Protein AF-A0A9E2I6D5-F1 (afdb_monomer)

Radius of gyration: 11.75 Å; Cα contacts (8 Å, |Δi|>4): 107; chains: 1; bounding box: 26×28×29 Å

Solvent-accessible surface area (backbone atoms only — not comparable to full-atom values): 3917 Å² total; per-residue (Å²): 133,87,80,79,81,84,78,89,59,98,59,68,47,76,48,74,42,78,93,76,31,32,37,39,38,37,46,50,85,80,79,78,56,76,47,73,50,75,46,96,82,45,37,35,43,27,17,39,82,93,43,78,37,32,38,38,35,50,57,51,89,80,110

Nearest PDB structures (foldseek):
  6q45-assembly2_J  TM=3.151E-01  e=1.308E+00  Fusobacterium nucleatum subsp. nucleatum ATCC 25586
  5lqy-assembly1_C  TM=2.930E-01  e=2.111E+00  Ogataea angusta
  7njk-assembly1_C  TM=2.549E-01  e=1.565E+00  Mycolicibacterium smegmatis MC2 155
  7njl-assembly1_C  TM=2.659E-01  e=1.661E+00  Mycolicibacterium smegmatis MC2 155
  8dbs-assembly1_A  TM=3.059E-01  e=6.202E+00  Escherichia coli

pLDDT: mean 85.52, std 14.94, range [36.25, 98.19]

Foldseek 3Di:
DDDDDDQPDPDWDWDADPVQRKIKI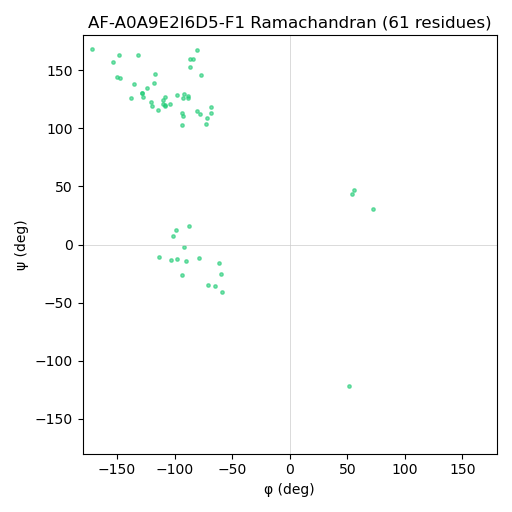FRDPPDDFPDWDADPQQKIFGHRPPDGGIIMHGNNVVD

Sequence (63 aa):
MLNKIQFTGKRFWVDYDEDADVLYISLDRPQKASDSSMTDDGVLLRYRDEQLVGVTILDVSRR

Mean predicted aligned error: 5.34 Å

Structure (mmCIF, N/CA/C/O backbone):
data_AF-A0A9E2I6D5-F1
#
_entry.id   AF-A0A9E2I6D5-F1
#
loop_
_atom_site.group_PDB
_atom_site.id
_atom_site.type_symbol
_atom_site.label_atom_id
_atom_site.label_alt_id
_atom_site.label_comp_id
_atom_site.label_asym_id
_atom_site.label_entity_id
_atom_site.label_seq_id
_atom_site.pdbx_PDB_ins_code
_atom_site.Cartn_x
_atom_site.Cartn_y
_atom_site.Cartn_z
_atom_site.occupancy
_atom_site.B_iso_or_equiv
_atom_site.auth_seq_id
_atom_site.auth_comp_id
_atom_site.auth_asym_id
_atom_site.auth_atom_id
_atom_site.pdbx_PDB_model_num
ATOM 1 N N . MET 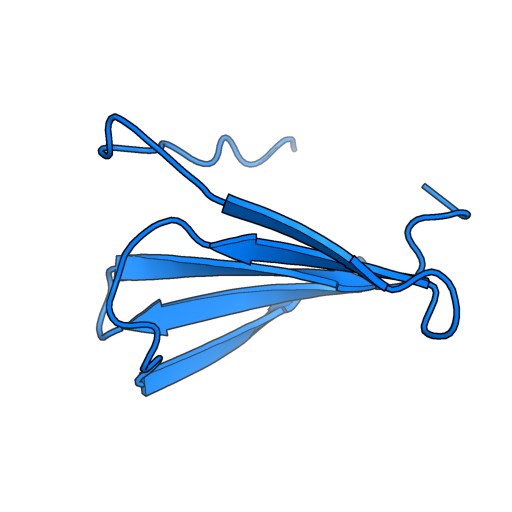A 1 1 ? 4.778 18.009 0.293 1.00 36.25 1 MET A N 1
ATOM 2 C CA . MET A 1 1 ? 4.587 17.687 1.726 1.00 36.25 1 MET A CA 1
ATOM 3 C C . MET A 1 1 ? 4.739 16.183 1.872 1.00 36.25 1 MET A C 1
ATOM 5 O O . MET A 1 1 ? 4.094 15.474 1.117 1.00 36.25 1 MET A O 1
ATOM 9 N N . LEU A 1 2 ? 5.602 15.686 2.762 1.00 39.16 2 LEU A N 1
ATOM 10 C CA . LEU A 1 2 ? 5.639 14.250 3.062 1.00 39.16 2 LEU A CA 1
ATOM 11 C C . LEU A 1 2 ? 4.468 13.920 3.991 1.00 39.16 2 LEU A C 1
ATOM 13 O O . LEU A 1 2 ? 4.459 14.351 5.145 1.00 39.16 2 LEU A O 1
ATOM 17 N N . ASN A 1 3 ? 3.498 13.155 3.496 1.00 51.78 3 ASN A N 1
ATOM 18 C CA . ASN A 1 3 ? 2.454 12.592 4.342 1.00 51.78 3 ASN A CA 1
ATOM 19 C C . ASN A 1 3 ? 3.088 11.487 5.191 1.00 51.78 3 ASN A C 1
ATOM 21 O O . ASN A 1 3 ? 3.481 10.438 4.684 1.00 51.78 3 ASN A O 1
ATOM 25 N N . LYS A 1 4 ? 3.237 11.740 6.495 1.00 57.81 4 LYS A N 1
ATOM 26 C CA . LYS A 1 4 ? 3.661 10.710 7.445 1.00 57.81 4 LYS A CA 1
ATOM 27 C C . LYS A 1 4 ? 2.532 9.693 7.572 1.00 57.81 4 LYS A C 1
ATOM 29 O O . LYS A 1 4 ? 1.475 10.013 8.106 1.00 57.81 4 LYS A O 1
ATOM 34 N N . ILE A 1 5 ? 2.769 8.475 7.103 1.00 63.00 5 ILE A N 1
ATOM 35 C CA . ILE A 1 5 ? 1.877 7.349 7.366 1.00 63.00 5 ILE A CA 1
ATOM 36 C C . ILE A 1 5 ? 2.215 6.830 8.765 1.00 63.00 5 ILE A C 1
ATOM 38 O O . ILE A 1 5 ? 3.335 6.382 9.014 1.00 63.00 5 ILE A O 1
ATOM 42 N N . GLN A 1 6 ? 1.274 6.950 9.702 1.00 59.12 6 GLN A N 1
ATOM 43 C CA . GLN A 1 6 ? 1.457 6.479 11.071 1.00 59.12 6 GLN A CA 1
ATOM 44 C C . GLN A 1 6 ? 0.932 5.049 11.197 1.00 59.12 6 GLN A C 1
ATOM 46 O O . GLN A 1 6 ? -0.270 4.802 11.132 1.00 59.12 6 GLN A O 1
ATOM 51 N N . PHE A 1 7 ? 1.851 4.104 11.376 1.00 63.72 7 PHE A N 1
ATOM 52 C CA . PHE A 1 7 ? 1.527 2.695 11.570 1.00 63.72 7 PHE A CA 1
ATOM 53 C C . PHE A 1 7 ? 1.305 2.403 13.056 1.00 63.72 7 PHE A C 1
ATOM 55 O O . PHE A 1 7 ? 2.148 2.724 13.892 1.00 63.72 7 PHE A O 1
ATOM 62 N N . THR A 1 8 ? 0.172 1.786 13.388 1.00 63.66 8 THR A N 1
ATOM 63 C CA . THR A 1 8 ? -0.176 1.386 14.764 1.00 63.66 8 THR A CA 1
ATOM 64 C C . THR A 1 8 ? 0.136 -0.090 15.051 1.00 63.66 8 THR A C 1
ATOM 66 O O . THR A 1 8 ? 0.156 -0.505 16.209 1.00 63.66 8 THR A O 1
ATOM 69 N N . GLY A 1 9 ? 0.416 -0.890 14.014 1.00 68.06 9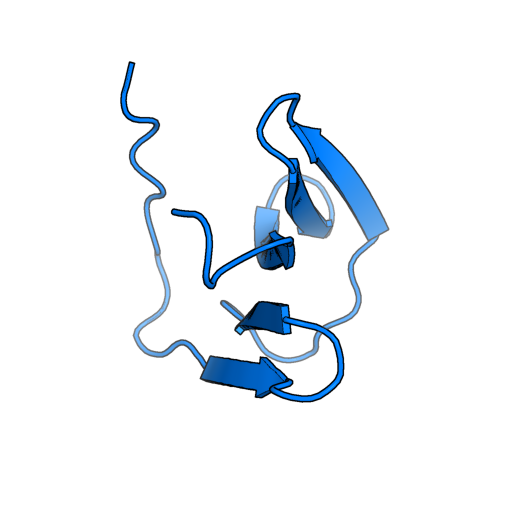 GLY A N 1
ATOM 70 C CA . GLY A 1 9 ? 0.752 -2.312 14.114 1.00 68.06 9 GLY A CA 1
ATOM 71 C C . GLY A 1 9 ? 2.243 -2.585 14.354 1.00 68.06 9 GLY A C 1
ATOM 72 O O . GLY A 1 9 ? 3.111 -1.826 13.934 1.00 68.06 9 GLY A O 1
ATOM 73 N N . LYS A 1 10 ? 2.560 -3.718 15.000 1.00 72.75 10 LYS A N 1
ATOM 74 C CA . LYS A 1 10 ? 3.952 -4.158 15.252 1.00 72.75 10 LYS A CA 1
ATOM 75 C C . LYS A 1 10 ? 4.632 -4.809 14.040 1.00 72.75 10 LYS A C 1
ATOM 77 O O . LYS A 1 10 ? 5.828 -5.085 14.092 1.00 72.75 10 LYS A O 1
ATOM 82 N N . ARG A 1 11 ? 3.873 -5.139 12.992 1.00 80.88 11 ARG A N 1
ATOM 83 C CA . ARG A 1 11 ? 4.353 -5.855 11.806 1.00 80.88 11 ARG A CA 1
ATOM 84 C C . ARG A 1 11 ? 3.582 -5.390 10.579 1.00 80.88 11 ARG A C 1
ATOM 86 O O . ARG A 1 11 ? 2.383 -5.156 10.664 1.00 80.88 11 ARG A O 1
ATOM 93 N N . PHE A 1 12 ? 4.286 -5.314 9.463 1.00 87.19 12 PHE A N 1
ATOM 94 C CA . PHE A 1 12 ? 3.736 -5.123 8.131 1.00 87.19 12 PHE A CA 1
ATOM 95 C C . PHE A 1 12 ? 4.373 -6.154 7.197 1.00 87.19 12 PHE A C 1
ATOM 97 O O . PHE A 1 12 ? 5.386 -6.774 7.537 1.00 87.19 12 PHE A O 1
ATOM 104 N N . TRP A 1 13 ? 3.758 -6.358 6.040 1.00 90.38 13 TRP A N 1
ATOM 105 C CA . TRP A 1 13 ? 4.269 -7.234 4.991 1.00 90.38 13 TRP A CA 1
ATOM 106 C C . TRP A 1 13 ? 4.532 -6.405 3.750 1.00 90.38 13 TRP A C 1
ATOM 108 O O . TRP A 1 13 ? 3.738 -5.526 3.425 1.00 90.38 13 TRP A O 1
ATOM 118 N N . VAL A 1 14 ? 5.640 -6.697 3.085 1.00 93.25 14 VAL A N 1
ATOM 119 C CA . VAL A 1 14 ? 6.036 -6.050 1.841 1.00 93.25 14 VAL A CA 1
ATOM 120 C C . VAL A 1 14 ? 6.234 -7.136 0.804 1.00 93.25 14 VAL A C 1
ATOM 122 O O . VAL A 1 14 ? 6.845 -8.158 1.115 1.00 93.25 14 VAL A O 1
ATOM 125 N N . ASP A 1 15 ? 5.697 -6.911 -0.384 1.00 95.44 15 ASP A N 1
ATOM 126 C CA . ASP A 1 15 ? 5.839 -7.798 -1.530 1.00 95.44 15 ASP A CA 1
ATOM 127 C C . ASP A 1 15 ? 6.079 -6.942 -2.771 1.00 95.44 15 ASP A C 1
ATOM 129 O O . ASP A 1 15 ? 5.332 -5.990 -3.008 1.00 95.44 15 ASP A O 1
ATOM 133 N N . TYR A 1 16 ? 7.151 -7.224 -3.502 1.00 97.25 16 TYR A N 1
ATOM 134 C CA . TYR A 1 16 ? 7.492 -6.512 -4.728 1.00 97.25 16 TYR A CA 1
ATOM 135 C C . TYR A 1 16 ? 7.286 -7.453 -5.907 1.00 97.25 16 TYR A C 1
ATOM 137 O O . TYR A 1 16 ? 7.901 -8.515 -5.968 1.00 97.25 16 TYR A O 1
ATOM 145 N N . ASP A 1 17 ? 6.411 -7.050 -6.817 1.00 97.81 17 ASP A N 1
ATOM 146 C CA . ASP A 1 17 ? 6.169 -7.734 -8.077 1.00 97.81 17 ASP A CA 1
ATOM 147 C C . ASP A 1 17 ? 7.058 -7.090 -9.145 1.00 97.81 17 ASP A C 1
ATOM 149 O O . ASP A 1 17 ? 6.791 -5.977 -9.606 1.00 97.81 17 ASP A O 1
ATOM 153 N N . GLU A 1 18 ? 8.153 -7.778 -9.477 1.00 97.69 18 GLU A N 1
ATOM 15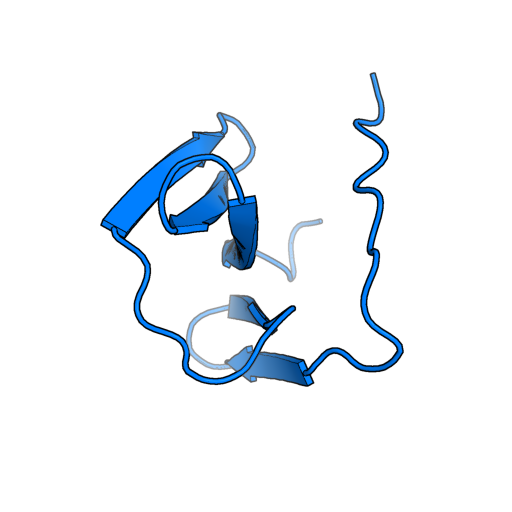4 C CA . GLU A 1 18 ? 9.146 -7.317 -10.452 1.00 97.69 18 GLU A CA 1
ATOM 155 C C . GLU A 1 18 ? 8.569 -7.209 -11.867 1.00 97.69 18 GLU A C 1
ATOM 157 O O . GLU A 1 18 ? 8.927 -6.284 -12.595 1.00 97.69 18 GLU A O 1
ATOM 162 N N . ASP A 1 19 ? 7.659 -8.110 -12.247 1.00 98.19 19 ASP A N 1
ATOM 163 C CA . ASP A 1 19 ? 7.068 -8.133 -13.588 1.00 98.19 19 ASP A CA 1
ATOM 164 C C . ASP A 1 19 ? 6.110 -6.951 -13.790 1.00 98.19 19 ASP A C 1
ATOM 166 O O . ASP A 1 19 ? 6.018 -6.390 -14.885 1.00 98.19 19 ASP A O 1
ATOM 170 N N . ALA A 1 20 ? 5.399 -6.560 -12.728 1.00 97.69 20 ALA A N 1
ATOM 171 C CA . ALA A 1 20 ? 4.468 -5.437 -12.750 1.00 97.69 20 ALA A CA 1
ATOM 172 C C . ALA A 1 20 ? 5.108 -4.081 -12.386 1.00 97.69 20 ALA A C 1
ATOM 174 O O . ALA A 1 20 ? 4.472 -3.051 -12.610 1.00 97.69 20 ALA A O 1
ATOM 175 N N . ASP A 1 21 ? 6.321 -4.064 -11.822 1.00 97.69 21 ASP A N 1
ATOM 176 C CA . ASP A 1 21 ? 6.947 -2.884 -11.199 1.00 97.69 21 ASP A CA 1
ATOM 177 C C . ASP A 1 21 ? 6.062 -2.271 -10.087 1.00 97.69 21 ASP A C 1
ATOM 179 O O . ASP A 1 21 ? 5.817 -1.059 -10.027 1.00 97.69 21 ASP A O 1
ATOM 183 N N . VAL A 1 22 ? 5.532 -3.133 -9.203 1.00 98.00 22 VAL A N 1
ATOM 184 C CA . VAL A 1 22 ? 4.564 -2.761 -8.151 1.00 98.00 22 VAL A CA 1
ATOM 185 C C . VAL A 1 22 ? 4.997 -3.241 -6.765 1.00 98.00 22 VAL A C 1
ATOM 187 O O . VAL A 1 22 ? 5.267 -4.420 -6.555 1.00 98.00 22 VAL A O 1
ATOM 190 N N . LEU A 1 23 ? 4.976 -2.342 -5.774 1.00 96.88 23 LEU A N 1
ATOM 191 C CA . LEU A 1 23 ? 5.224 -2.663 -4.364 1.00 96.88 23 LEU A CA 1
ATOM 192 C C . LEU A 1 23 ? 3.917 -2.675 -3.568 1.00 96.88 23 LEU A C 1
ATOM 194 O O . LEU A 1 23 ? 3.239 -1.653 -3.439 1.00 96.88 23 LEU A O 1
ATOM 198 N N . TYR A 1 24 ? 3.596 -3.810 -2.960 1.00 94.44 24 TYR A N 1
ATOM 199 C CA . TYR A 1 24 ? 2.478 -3.972 -2.040 1.00 94.44 24 TYR A CA 1
ATOM 200 C C . TYR A 1 24 ? 2.969 -3.879 -0.598 1.00 94.44 24 TYR A C 1
ATOM 202 O O . TYR A 1 24 ? 3.868 -4.606 -0.184 1.00 94.44 24 TYR A O 1
ATOM 210 N N . ILE A 1 25 ? 2.334 -3.027 0.201 1.00 92.75 25 ILE A N 1
ATOM 211 C CA . ILE A 1 25 ? 2.560 -2.916 1.640 1.00 92.75 25 ILE A CA 1
ATOM 212 C C . ILE A 1 25 ? 1.244 -3.230 2.347 1.00 92.75 25 ILE A C 1
ATOM 214 O O . ILE A 1 25 ? 0.238 -2.550 2.165 1.00 92.75 25 ILE A O 1
ATOM 218 N N . SER A 1 26 ? 1.239 -4.265 3.175 1.00 90.69 26 SER A N 1
ATOM 219 C CA . SER A 1 26 ? 0.091 -4.702 3.967 1.00 90.69 26 SER A CA 1
ATOM 220 C C . SER A 1 26 ? 0.324 -4.369 5.436 1.00 90.69 26 SER A C 1
ATOM 222 O O . SER A 1 26 ? 1.347 -4.743 6.008 1.00 90.69 26 SER A O 1
ATOM 224 N N . LEU A 1 27 ? -0.631 -3.665 6.048 1.00 86.88 27 LEU A N 1
ATOM 225 C CA . LEU A 1 27 ? -0.509 -3.141 7.416 1.00 86.88 27 LEU A CA 1
ATOM 226 C C . LEU A 1 27 ? -1.296 -3.958 8.442 1.00 86.88 27 LEU A C 1
ATOM 228 O O . LEU A 1 27 ? -1.097 -3.794 9.642 1.00 86.88 27 LEU A O 1
ATOM 232 N N . ASP A 1 28 ? -2.188 -4.827 7.968 1.00 75.94 28 ASP A N 1
ATOM 233 C CA . ASP A 1 28 ? -3.055 -5.652 8.802 1.00 75.94 28 ASP A CA 1
ATOM 234 C C . ASP A 1 28 ? -3.461 -6.955 8.084 1.00 75.94 28 ASP A C 1
ATOM 236 O O . ASP A 1 28 ? -3.453 -7.042 6.852 1.00 75.94 28 ASP A O 1
ATOM 240 N N . ARG A 1 29 ? -3.836 -7.991 8.835 1.00 70.00 29 ARG A N 1
ATOM 241 C CA . ARG A 1 29 ? -4.373 -9.263 8.320 1.00 70.00 29 ARG A CA 1
ATOM 242 C C . ARG A 1 29 ? -5.691 -9.549 9.049 1.00 70.00 29 ARG A C 1
ATOM 244 O O . ARG A 1 29 ? -5.667 -9.621 10.273 1.00 70.00 29 ARG A O 1
ATOM 251 N N . PRO A 1 30 ? -6.818 -9.809 8.351 1.00 61.00 30 PRO A N 1
ATOM 252 C CA . PRO A 1 30 ? -6.988 -10.050 6.908 1.00 61.00 30 PRO A CA 1
ATOM 253 C C . PRO A 1 30 ? -7.026 -8.779 6.036 1.00 61.00 30 PRO A C 1
ATOM 255 O O . PRO A 1 30 ? -7.158 -7.672 6.537 1.00 61.00 30 PRO A O 1
ATOM 258 N N . GLN A 1 31 ? -6.923 -8.943 4.711 1.00 64.12 31 GLN A N 1
ATOM 259 C CA . GLN A 1 31 ? -6.629 -7.890 3.715 1.00 64.12 31 GLN A CA 1
ATOM 260 C C . GLN A 1 31 ? -7.846 -7.310 2.965 1.00 64.12 31 GLN A C 1
ATOM 262 O O . GLN A 1 31 ? -7.676 -6.632 1.950 1.00 64.12 31 GLN A O 1
ATOM 267 N N . LYS A 1 32 ? -9.080 -7.575 3.415 1.00 76.88 32 LYS A N 1
ATOM 268 C CA . LYS A 1 32 ? -10.272 -7.055 2.728 1.00 76.88 32 LYS A CA 1
ATOM 269 C C . LYS A 1 32 ? -10.400 -5.551 2.989 1.00 76.88 32 LYS A C 1
ATOM 271 O O . LYS A 1 32 ? -10.739 -5.161 4.107 1.00 76.88 32 LYS A O 1
ATOM 276 N N . ALA A 1 33 ? -10.051 -4.754 1.987 1.00 84.00 33 ALA A N 1
ATOM 277 C CA . ALA A 1 33 ? -10.348 -3.330 1.930 1.00 84.00 33 ALA A CA 1
ATOM 278 C C . ALA A 1 33 ? -11.825 -3.149 1.545 1.00 84.00 33 ALA A C 1
ATOM 280 O O . ALA A 1 33 ? -12.369 -3.970 0.800 1.00 84.00 33 ALA A O 1
ATOM 281 N N . SER A 1 34 ? -12.467 -2.118 2.080 1.00 90.69 34 SER A N 1
ATOM 282 C CA . SER A 1 34 ? -13.791 -1.659 1.651 1.00 90.69 34 SER A CA 1
ATOM 283 C C . SER A 1 34 ? -13.691 -0.559 0.600 1.00 90.69 34 SER A C 1
ATOM 285 O O . SER A 1 34 ? -14.617 -0.415 -0.189 1.00 90.69 34 SER A O 1
ATOM 287 N N . ASP A 1 35 ? -12.584 0.190 0.590 1.00 93.12 35 ASP A N 1
ATOM 288 C CA . ASP A 1 35 ? -12.388 1.334 -0.294 1.00 93.12 35 ASP A CA 1
ATOM 289 C C . ASP A 1 35 ? -10.909 1.516 -0.679 1.00 93.12 35 ASP A C 1
ATOM 291 O O . ASP A 1 35 ? -9.996 0.961 -0.048 1.00 93.12 35 ASP A O 1
ATOM 295 N N . SER A 1 36 ? -10.664 2.291 -1.731 1.00 92.88 36 SER A N 1
ATOM 296 C CA . SER A 1 36 ? -9.330 2.656 -2.188 1.00 92.88 36 SER A CA 1
ATOM 297 C C . SER A 1 36 ? -9.302 4.018 -2.872 1.00 92.88 36 SER A C 1
ATOM 299 O O . SER A 1 36 ? -10.205 4.351 -3.632 1.00 92.88 36 SER A O 1
ATOM 301 N N . SER A 1 37 ? -8.214 4.757 -2.676 1.00 95.50 37 SER A N 1
ATOM 302 C CA . SER A 1 37 ? -7.982 6.056 -3.311 1.00 95.50 37 SER A CA 1
ATOM 303 C C . SER A 1 37 ? -6.618 6.083 -3.994 1.00 95.50 37 SER A C 1
ATOM 305 O O . SER A 1 37 ? -5.619 5.687 -3.391 1.00 95.50 37 SER A O 1
ATOM 307 N N . MET A 1 38 ? -6.583 6.518 -5.255 1.00 96.12 38 MET A N 1
ATOM 308 C CA . MET A 1 38 ? -5.353 6.703 -6.028 1.00 96.12 38 MET A CA 1
ATOM 309 C C . MET A 1 38 ? -4.858 8.139 -5.854 1.00 96.12 38 MET A C 1
ATOM 311 O O . MET A 1 38 ? -5.627 9.081 -6.038 1.00 96.12 38 MET A O 1
ATOM 315 N N . THR A 1 39 ? -3.583 8.309 -5.516 1.00 94.69 39 THR A N 1
ATOM 316 C CA . THR A 1 39 ? -2.926 9.620 -5.537 1.00 94.69 39 THR A CA 1
ATOM 317 C C . THR A 1 39 ? -2.413 9.952 -6.937 1.00 94.69 39 THR A C 1
ATOM 319 O O . THR A 1 39 ? -2.157 9.057 -7.744 1.00 94.69 39 THR A O 1
ATOM 322 N N . ASP A 1 40 ? -2.177 11.238 -7.201 1.00 94.50 40 ASP A N 1
ATOM 323 C CA . ASP A 1 40 ? -1.606 11.703 -8.476 1.00 94.50 40 ASP A CA 1
ATOM 324 C C . ASP A 1 40 ? -0.214 11.112 -8.755 1.00 94.50 40 ASP A C 1
ATOM 326 O O . ASP A 1 40 ? 0.179 10.932 -9.904 1.00 94.50 40 ASP A O 1
ATOM 330 N N . ASP A 1 41 ? 0.506 10.736 -7.697 1.00 92.12 41 ASP A N 1
ATOM 331 C CA . ASP A 1 41 ? 1.837 10.145 -7.781 1.00 92.12 41 ASP A CA 1
ATOM 332 C C . ASP A 1 41 ? 1.803 8.618 -7.940 1.00 92.12 41 ASP A C 1
ATOM 334 O O . ASP A 1 41 ? 2.816 7.980 -7.682 1.00 92.12 41 ASP A O 1
ATOM 338 N N . GLY A 1 42 ? 0.675 7.991 -8.296 1.00 94.00 42 GLY A N 1
ATOM 339 C CA . GLY A 1 42 ? 0.594 6.544 -8.553 1.00 94.00 42 GLY A CA 1
ATOM 340 C C . GLY A 1 42 ? 0.691 5.667 -7.299 1.00 94.00 42 GLY A C 1
ATOM 341 O O . GLY A 1 42 ? 1.216 4.552 -7.352 1.00 94.00 42 GLY A O 1
ATOM 342 N N . VAL A 1 43 ? 0.228 6.178 -6.155 1.00 96.25 43 VAL A N 1
ATOM 343 C CA . VAL A 1 43 ? 0.115 5.416 -4.907 1.00 96.25 43 VAL A CA 1
ATOM 344 C C . VAL A 1 43 ? -1.357 5.146 -4.624 1.00 96.25 43 VAL A C 1
ATOM 346 O O . VAL A 1 43 ? -2.148 6.066 -4.439 1.00 96.25 43 VAL A O 1
ATOM 349 N N . LEU A 1 44 ? -1.727 3.873 -4.545 1.00 95.75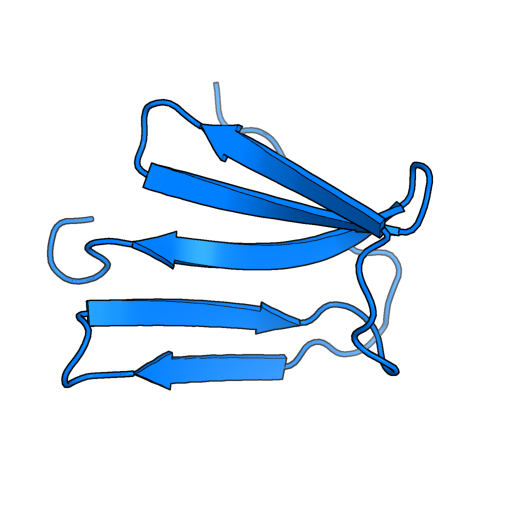 44 LEU A N 1
ATOM 350 C CA . LEU A 1 44 ? -3.065 3.432 -4.178 1.00 95.75 44 LEU A CA 1
AT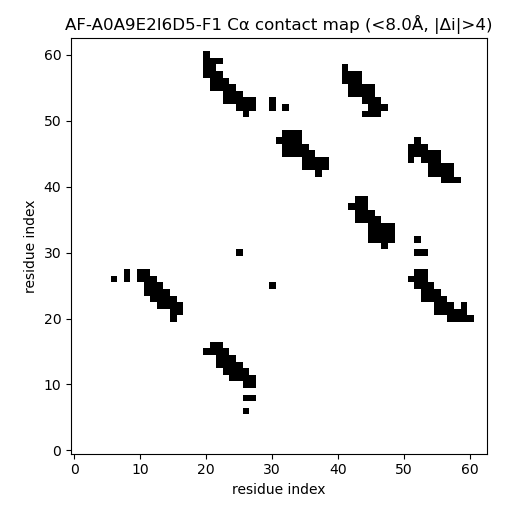OM 351 C C . LEU A 1 44 ? -3.124 3.153 -2.673 1.00 95.75 44 LEU A C 1
ATOM 353 O O . LEU A 1 44 ? -2.511 2.211 -2.165 1.00 95.75 44 LEU A O 1
ATOM 357 N N . LEU A 1 45 ? -3.894 3.962 -1.955 1.00 93.69 45 LEU A N 1
ATOM 358 C CA . LEU A 1 45 ? -4.171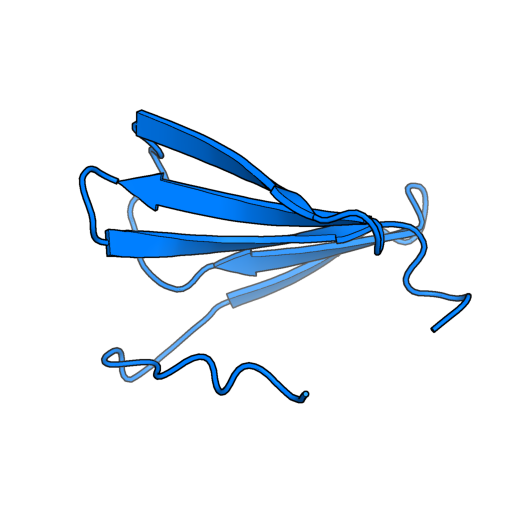 3.801 -0.532 1.00 93.69 45 LEU A CA 1
ATOM 359 C C . LEU A 1 45 ? -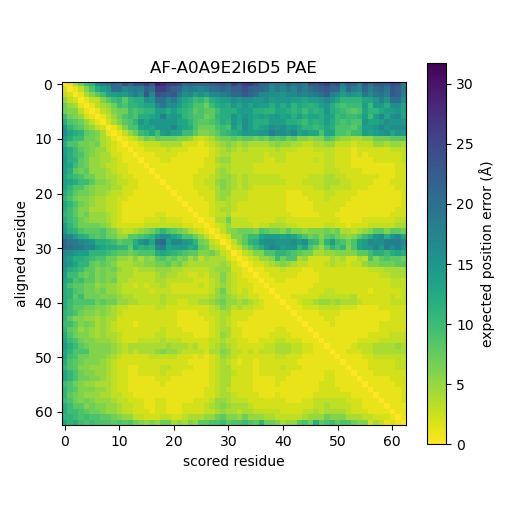5.398 2.903 -0.359 1.00 93.69 45 LEU A C 1
ATOM 361 O O . LEU A 1 45 ? -6.446 3.171 -0.943 1.00 93.69 45 LEU A O 1
ATOM 365 N N . ARG A 1 46 ? -5.276 1.828 0.425 1.00 92.56 46 ARG A N 1
ATOM 366 C CA . ARG A 1 46 ? -6.337 0.829 0.631 1.00 92.56 46 ARG A CA 1
ATOM 367 C C . ARG A 1 46 ? -6.880 0.929 2.049 1.00 92.56 46 ARG A C 1
ATOM 369 O O . ARG A 1 46 ? -6.123 0.766 3.010 1.00 92.56 46 ARG A O 1
ATOM 376 N N . TYR A 1 47 ? -8.188 1.124 2.174 1.00 90.38 47 TYR A N 1
ATOM 377 C CA . TYR A 1 47 ? -8.866 1.362 3.445 1.00 90.38 47 TYR A CA 1
ATOM 378 C C . TYR A 1 47 ? -9.870 0.261 3.777 1.00 90.38 47 TYR A C 1
ATOM 380 O O . TYR A 1 47 ? -10.501 -0.322 2.894 1.00 90.38 47 TYR A O 1
ATOM 388 N N . ARG A 1 48 ? -10.027 -0.025 5.067 1.00 90.06 48 ARG A N 1
ATOM 389 C CA . ARG A 1 48 ? -11.208 -0.684 5.624 1.00 90.06 48 ARG A CA 1
ATOM 390 C C . ARG A 1 48 ? -11.879 0.329 6.534 1.00 90.06 48 ARG A C 1
ATOM 392 O O . ARG A 1 48 ? -11.275 0.730 7.526 1.00 90.06 48 ARG A O 1
ATOM 399 N N . ASP A 1 49 ? -13.091 0.728 6.180 1.00 89.06 49 ASP A N 1
ATOM 400 C CA . ASP A 1 49 ? -13.753 1.888 6.769 1.00 89.06 49 ASP A CA 1
ATOM 401 C C . ASP A 1 49 ? -12.800 3.099 6.704 1.00 89.06 49 ASP A C 1
ATOM 403 O O . ASP A 1 49 ? -12.307 3.431 5.628 1.00 89.06 49 ASP A O 1
ATOM 407 N N . GLU A 1 50 ? -12.461 3.711 7.835 1.00 87.75 50 GLU A N 1
ATOM 408 C CA . GLU A 1 50 ? -11.531 4.849 7.903 1.00 87.75 50 GLU A CA 1
ATOM 409 C C . GLU A 1 50 ? -10.066 4.428 8.138 1.00 87.75 50 GLU A C 1
ATOM 411 O O . GLU A 1 50 ? -9.159 5.263 8.179 1.00 87.75 50 GLU A O 1
ATOM 416 N N . GLN A 1 51 ? -9.796 3.129 8.296 1.00 86.31 51 GLN A N 1
ATOM 417 C CA . GLN A 1 51 ? -8.471 2.617 8.637 1.00 86.31 51 GLN A CA 1
ATOM 418 C C . GLN A 1 51 ? -7.666 2.258 7.385 1.00 86.31 51 GLN A C 1
ATOM 420 O O . GLN A 1 51 ? -8.084 1.425 6.582 1.00 86.31 51 GLN A O 1
ATOM 425 N N . LEU A 1 52 ? -6.454 2.807 7.254 1.00 89.12 52 LEU A N 1
ATOM 426 C CA . LEU A 1 52 ? -5.501 2.382 6.225 1.00 89.12 52 LEU A CA 1
ATOM 427 C C . LEU A 1 52 ? -5.009 0.953 6.522 1.00 89.12 52 LEU A C 1
ATOM 429 O O . LEU A 1 52 ? -4.377 0.703 7.549 1.00 89.12 52 LEU A O 1
ATOM 433 N N . VAL A 1 53 ? -5.280 0.014 5.613 1.00 90.25 53 VAL A N 1
ATOM 434 C CA . VAL A 1 53 ? -4.929 -1.417 5.750 1.00 90.25 53 VAL A CA 1
ATOM 435 C C . VAL A 1 53 ? -3.884 -1.886 4.734 1.00 90.25 53 VAL A C 1
ATOM 437 O O . VAL A 1 53 ? -3.335 -2.989 4.864 1.00 90.25 53 VAL A O 1
ATOM 440 N N . GLY A 1 54 ? -3.577 -1.062 3.732 1.00 91.38 54 GLY A N 1
ATOM 441 C CA . GLY A 1 54 ? -2.508 -1.333 2.783 1.00 91.38 54 GLY A CA 1
ATOM 442 C C . GLY A 1 54 ? -2.199 -0.167 1.853 1.00 91.38 54 GLY A C 1
ATOM 443 O O . GLY A 1 54 ? -2.950 0.802 1.764 1.00 91.38 54 GLY A O 1
ATOM 444 N N . VAL A 1 55 ? -1.082 -0.293 1.153 1.00 93.88 55 VAL A N 1
ATOM 445 C CA . VAL A 1 55 ? -0.602 0.640 0.136 1.00 93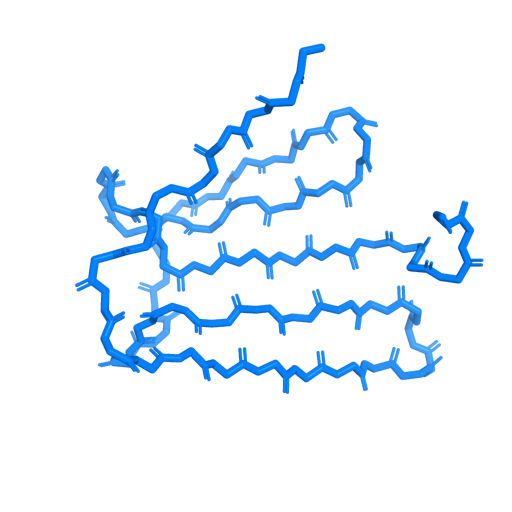.88 55 VAL A CA 1
ATOM 446 C C . VAL A 1 55 ? -0.125 -0.181 -1.056 1.00 93.88 55 VAL A C 1
ATOM 448 O O . VAL A 1 55 ? 0.530 -1.204 -0.870 1.00 93.88 55 VAL A O 1
ATOM 451 N N . THR A 1 56 ? -0.443 0.256 -2.266 1.00 96.06 56 THR A N 1
ATOM 452 C CA . THR A 1 56 ? 0.136 -0.277 -3.500 1.00 96.06 56 THR A CA 1
ATOM 453 C C . THR A 1 56 ? 0.828 0.870 -4.221 1.00 96.06 56 THR A C 1
ATOM 455 O O . THR A 1 56 ? 0.208 1.895 -4.483 1.00 96.06 56 THR A O 1
ATOM 458 N N . ILE A 1 57 ? 2.118 0.729 -4.495 1.00 97.06 57 ILE A N 1
ATOM 459 C CA . ILE A 1 57 ? 2.938 1.747 -5.152 1.00 97.06 57 ILE A CA 1
ATOM 460 C C . ILE A 1 57 ? 3.240 1.247 -6.556 1.00 97.06 57 ILE A C 1
ATOM 462 O O . ILE A 1 57 ? 3.849 0.191 -6.700 1.00 97.06 57 ILE A O 1
ATOM 466 N N . LEU A 1 58 ? 2.801 1.994 -7.564 1.00 96.81 58 LEU A N 1
ATOM 467 C CA . LEU A 1 58 ? 3.089 1.702 -8.966 1.00 96.81 58 LEU A CA 1
ATOM 468 C C . LEU A 1 58 ? 4.422 2.330 -9.383 1.00 96.81 58 LEU A C 1
ATOM 470 O O . LEU A 1 58 ? 4.864 3.305 -8.757 1.00 96.81 58 LEU A O 1
ATOM 474 N N . ASP A 1 59 ? 5.007 1.817 -10.463 1.00 96.94 59 ASP A N 1
ATOM 475 C CA . ASP A 1 59 ? 6.196 2.362 -11.122 1.00 96.94 59 ASP A CA 1
ATOM 476 C C . ASP A 1 59 ? 7.376 2.550 -10.155 1.00 96.94 59 ASP A C 1
ATOM 478 O O . ASP A 1 59 ? 8.022 3.601 -10.124 1.00 96.94 59 ASP A O 1
ATOM 482 N N . VAL A 1 60 ? 7.607 1.557 -9.293 1.00 95.81 60 VAL A N 1
ATOM 483 C CA . VAL A 1 60 ? 8.554 1.635 -8.168 1.00 95.81 60 VAL A CA 1
ATOM 484 C C . VAL A 1 60 ? 9.967 1.933 -8.651 1.00 95.81 60 VAL A C 1
ATOM 486 O O . VAL A 1 60 ? 10.652 2.761 -8.053 1.00 95.81 60 VAL A O 1
ATOM 489 N N . SER A 1 61 ? 10.384 1.317 -9.753 1.00 96.06 61 SER A N 1
ATOM 490 C CA . SER A 1 61 ? 11.705 1.493 -10.358 1.00 96.06 61 SER A CA 1
ATOM 491 C C . SER A 1 61 ? 12.004 2.930 -10.808 1.00 96.06 61 SER A C 1
ATOM 493 O O . SER A 1 61 ? 13.162 3.274 -11.047 1.00 96.06 61 SER A O 1
ATOM 495 N N . ARG A 1 62 ? 10.974 3.780 -10.925 1.00 93.00 62 ARG A N 1
ATOM 496 C CA . ARG A 1 62 ? 11.065 5.173 -11.386 1.00 93.00 62 ARG A CA 1
ATOM 497 C C . ARG A 1 62 ? 11.017 6.201 -10.249 1.00 93.00 62 ARG A C 1
ATOM 499 O O . ARG A 1 62 ? 10.926 7.397 -10.534 1.00 93.00 62 ARG A O 1
ATOM 506 N N . ARG A 1 63 ? 11.046 5.752 -8.992 1.00 85.31 63 ARG A N 1
ATOM 507 C CA . ARG A 1 63 ? 10.952 6.598 -7.792 1.00 85.31 63 ARG A CA 1
ATOM 508 C C . ARG A 1 63 ? 12.287 6.847 -7.107 1.00 85.31 63 ARG A C 1
ATOM 510 O O . ARG A 1 63 ? 13.209 6.019 -7.254 1.00 85.31 63 ARG A O 1
#

Secondary structure (DSSP, 8-state):
--------SS--EEEEETTTTEEEEE-SSS---SEEEE-TTSEEEEEETTEEEEEEEESGGG-